Protein AF-A0AAU7AB63-F1 (afdb_monomer)

Nearest PDB structures (foldseek):
  6y2r-assembly1_B  TM=4.388E-01  e=4.874E-03  Escherichia coli K-12
  3i16-assembly1_A  TM=3.640E-01  e=1.723E-01  Clostridium novyi NT
  3j9e-assembly1_D  TM=4.413E-01  e=4.509E-01  Bluetongue virus 1
  5wi2-assembly2_B  TM=3.458E-01  e=3.596E-01  Homo sapiens
  3rd6-assembly2_B-2  TM=3.794E-01  e=6.333E-01  Mesorhizobium loti

Secondary structure (DSSP, 8-state):
------PBP-SS-----GGG--EEEEPTTS-EEEESSSSBEEEEETTTTEEE-----PPPSS-EEHHHHHHHHHHHHHHHH-GGGS-EEEEEESS-SS-GGGHHHHHHHTT--EEEEEEEETTEEEEEEESSTT-S--EEEEEETTT--EEEEEEGGGHHHHHHHHHTT-

pLDDT: mean 80.94, std 14.16, range [30.23, 94.25]

Mean predicted aligned error: 7.7 Å

Solvent-accessible surface area (backbone atoms only — not comparable to full-atom values): 9294 Å² total; per-residue (Å²): 134,86,82,75,76,80,48,56,55,47,96,60,81,72,79,70,64,54,92,47,33,42,27,21,28,40,23,73,68,45,42,41,37,37,21,55,53,100,47,44,52,41,32,37,36,50,63,75,46,39,78,46,32,75,67,73,88,82,72,45,83,53,75,38,52,41,70,52,16,24,49,29,48,52,32,49,51,39,37,52,76,39,69,89,70,45,53,71,44,73,51,78,34,87,50,49,79,63,58,76,91,47,49,65,59,53,28,44,76,66,28,21,66,34,66,49,76,48,84,82,46,100,55,36,48,32,41,38,30,15,36,35,88,69,33,75,57,48,43,36,39,39,37,32,74,87,71,40,31,25,36,39,38,30,48,49,50,47,44,62,59,51,53,51,56,57,58,77,59,113

Radius of gyration: 16.77 Å; Cα contacts (8 Å, |Δi|>4): 345; chains: 1; bounding box: 44×45×45 Å

Foldseek 3Di:
DDDQQWADFDPDPPLDDLQLWFKWADFQLGFIWTDSDPHFIWTQDQLVLDIDGDIDRTDHLDIDGRPLSSQLSVLSVCCNVDVVPQDKDKDKDQADLDDPVCVQVLLVSRSQNDWDWDDPDPQKIKIWTHSHPSGPWTWIWIAGNPRNMIMIIGGSSCVVSVVVSSVVSD

Sequence (170 aa):
MEVKPQFASIKNCIKPPSNKISSAGFRLNGPLVFYQNTNELIQFDLDNNTFRCDTFDEIPRRLFKTHDAIKMYDAALQIAENSSLSPLITRSFSKALLPAKKIPKTCQSLGLTTVFEIESDPDIIVFGCQVKETSRSAIMWKYHQRKSDAEIAYLSLYQPLVDAALEDSF

Structure (mmCIF, N/CA/C/O backbone):
data_AF-A0AAU7AB63-F1
#
_entry.id   AF-A0AAU7AB63-F1
#
loop_
_atom_site.group_PDB
_atom_site.id
_atom_site.type_symbol
_atom_site.label_atom_id
_atom_site.label_alt_id
_atom_site.label_comp_id
_atom_site.label_asym_id
_atom_site.label_entity_id
_atom_site.label_seq_id
_atom_site.pdbx_PDB_ins_code
_atom_site.Cartn_x
_atom_site.Cartn_y
_atom_site.Cartn_z
_atom_site.occupancy
_atom_site.B_iso_or_equiv
_atom_site.auth_seq_id
_atom_site.auth_comp_id
_atom_site.auth_asym_id
_atom_site.auth_atom_id
_atom_site.pdbx_PDB_model_num
ATOM 1 N N . MET A 1 1 ? -11.798 -29.727 14.176 1.00 32.47 1 MET A N 1
ATOM 2 C CA . MET A 1 1 ? -12.704 -28.567 14.056 1.00 32.47 1 MET A CA 1
ATOM 3 C C . MET A 1 1 ? -11.869 -27.327 14.303 1.00 32.47 1 MET A C 1
ATOM 5 O O . MET A 1 1 ? -11.475 -27.105 15.439 1.00 32.47 1 MET A O 1
ATOM 9 N N . GLU A 1 2 ? -11.511 -26.588 13.254 1.00 30.23 2 GLU A N 1
ATOM 10 C CA . GLU A 1 2 ? -10.900 -25.264 13.416 1.00 30.23 2 GLU A CA 1
ATOM 11 C C . GLU A 1 2 ? -11.999 -24.274 13.801 1.00 30.23 2 GLU A C 1
ATOM 13 O O . GLU A 1 2 ? -12.974 -24.090 13.070 1.00 30.23 2 GLU A O 1
ATOM 18 N N . VAL A 1 3 ? -11.868 -23.679 14.984 1.00 34.16 3 VAL A N 1
ATOM 19 C CA . VAL A 1 3 ? -12.751 -22.607 15.439 1.00 34.16 3 VAL A CA 1
ATOM 20 C C . VAL A 1 3 ? -12.344 -21.353 14.674 1.00 34.16 3 VAL A C 1
ATOM 22 O O . VAL A 1 3 ? -11.322 -20.741 14.980 1.00 34.16 3 VAL A O 1
ATOM 25 N N . LYS A 1 4 ? -13.120 -20.986 13.649 1.00 37.09 4 LYS A N 1
ATOM 26 C CA . LYS A 1 4 ? -12.968 -19.684 12.997 1.00 37.09 4 LYS A CA 1
ATOM 27 C C . LYS A 1 4 ? -13.232 -18.584 14.037 1.00 37.09 4 LYS A C 1
ATOM 29 O O . LYS A 1 4 ? -14.274 -18.638 14.695 1.00 37.09 4 LYS A O 1
ATOM 34 N N . PRO A 1 5 ? -12.333 -17.603 14.211 1.00 40.44 5 PRO A N 1
ATOM 35 C CA . PRO A 1 5 ? -12.582 -16.491 15.117 1.00 40.44 5 PRO A CA 1
ATOM 36 C C . PRO A 1 5 ? -13.805 -15.695 14.638 1.00 40.44 5 PRO A C 1
ATOM 38 O O . PRO A 1 5 ? -13.825 -15.182 13.523 1.00 40.44 5 PRO A O 1
ATOM 41 N N . GLN A 1 6 ? -14.838 -15.612 15.479 1.00 42.88 6 GLN A N 1
ATOM 42 C CA . GLN A 1 6 ? -15.978 -14.721 15.264 1.00 42.88 6 GLN A CA 1
ATOM 43 C C . GLN A 1 6 ? -15.591 -13.311 15.718 1.00 42.88 6 GLN A C 1
ATOM 45 O O . GLN A 1 6 ? -15.454 -13.047 16.913 1.00 42.88 6 GLN A O 1
ATOM 50 N N . PHE A 1 7 ? -15.408 -12.407 14.759 1.00 49.47 7 PHE A N 1
ATOM 51 C CA . PHE A 1 7 ? -15.155 -10.992 15.025 1.00 49.47 7 PHE A CA 1
ATOM 52 C C . PHE A 1 7 ? -16.485 -10.266 15.258 1.00 49.47 7 PHE A C 1
ATOM 54 O O . PHE A 1 7 ? -17.413 -10.402 14.460 1.00 49.47 7 PHE A O 1
ATOM 61 N N . ALA A 1 8 ? -16.592 -9.494 16.339 1.00 45.38 8 ALA A N 1
ATOM 62 C CA . ALA A 1 8 ? -17.779 -8.683 16.599 1.00 45.38 8 ALA A CA 1
ATOM 63 C C . ALA A 1 8 ? -17.734 -7.405 15.743 1.00 45.38 8 ALA A C 1
ATOM 65 O O . ALA A 1 8 ? -16.725 -6.701 15.726 1.00 45.38 8 ALA A O 1
ATOM 66 N N . SER A 1 9 ? -18.825 -7.088 15.036 1.00 48.16 9 SER A N 1
ATOM 67 C CA . SER A 1 9 ? -18.961 -5.798 14.344 1.00 48.16 9 SER A CA 1
ATOM 68 C C . SER A 1 9 ? -19.120 -4.671 15.366 1.00 48.16 9 SER A C 1
ATOM 70 O O . SER A 1 9 ? -19.922 -4.764 16.302 1.00 48.16 9 SER A O 1
ATOM 72 N N . ILE A 1 10 ? -18.364 -3.588 15.180 1.00 53.09 10 ILE A N 1
ATOM 73 C CA . ILE A 1 10 ? -18.515 -2.367 15.970 1.00 53.09 10 ILE A CA 1
ATOM 74 C C . ILE A 1 10 ? -19.743 -1.621 15.424 1.00 53.09 10 ILE A C 1
ATOM 76 O O . ILE A 1 10 ? -19.707 -1.092 14.316 1.00 53.09 10 ILE A O 1
ATOM 80 N N . LYS A 1 11 ? -20.838 -1.577 16.202 1.00 46.12 11 LYS A N 1
ATOM 81 C CA . LYS A 1 11 ? -22.146 -0.999 15.803 1.00 46.12 11 LYS A CA 1
ATOM 82 C C . LYS A 1 11 ? -22.098 0.466 15.342 1.00 46.12 11 LYS A C 1
ATOM 84 O O . LYS A 1 11 ? -23.023 0.908 14.676 1.00 46.12 11 LYS A O 1
ATOM 89 N N . ASN A 1 12 ? -21.037 1.193 15.682 1.00 53.97 12 ASN A N 1
ATOM 90 C CA . ASN A 1 12 ? -20.693 2.510 15.160 1.00 53.97 12 ASN A CA 1
ATOM 91 C C . ASN A 1 12 ? -19.196 2.468 14.847 1.00 53.97 12 ASN A C 1
ATOM 93 O O . ASN A 1 12 ? -18.439 2.093 15.738 1.00 53.97 12 ASN A O 1
ATOM 97 N N . CYS A 1 13 ? -18.747 2.855 13.648 1.00 63.25 13 CYS A N 1
ATOM 98 C CA . CYS A 1 13 ? -17.316 2.973 13.330 1.00 63.25 13 CYS A CA 1
ATOM 99 C C . CYS A 1 13 ? -16.647 4.117 14.106 1.00 63.25 13 CYS A C 1
ATOM 101 O O . CYS A 1 13 ? -16.176 5.099 13.533 1.00 63.25 13 CYS A O 1
ATOM 103 N N . ILE A 1 14 ? -16.617 4.012 15.431 1.00 71.69 14 ILE A N 1
ATOM 104 C CA . ILE A 1 14 ? -15.837 4.889 16.281 1.00 71.69 14 ILE A CA 1
ATOM 105 C C . ILE A 1 14 ? -14.386 4.527 15.998 1.00 71.69 14 ILE A C 1
ATOM 107 O O . ILE A 1 14 ? -13.900 3.483 16.429 1.00 71.69 14 ILE A O 1
ATOM 111 N N . LYS A 1 15 ? -13.727 5.385 15.216 1.00 80.75 15 LYS A N 1
ATOM 112 C CA . LYS A 1 15 ? -12.287 5.344 14.981 1.00 80.75 15 LYS A CA 1
ATOM 113 C C . LYS A 1 15 ? -11.597 5.380 16.352 1.00 80.75 15 LYS A C 1
ATOM 115 O O . LYS A 1 15 ? -11.703 6.399 17.039 1.00 80.75 15 LYS A O 1
ATOM 120 N N . PRO A 1 16 ? -10.942 4.300 16.804 1.00 83.12 16 PRO A N 1
ATOM 121 C CA . PRO A 1 16 ? -10.213 4.325 18.052 1.00 83.12 16 PRO A CA 1
ATOM 122 C C . PRO A 1 16 ? -9.037 5.294 17.957 1.00 83.12 16 PRO A C 1
ATOM 124 O O . PRO A 1 16 ? -8.545 5.570 16.856 1.00 83.12 16 PRO A O 1
ATOM 127 N N . PRO A 1 17 ? -8.522 5.742 19.109 1.00 86.62 17 PRO A N 1
ATOM 128 C CA . PRO A 1 17 ? -7.200 6.337 19.176 1.00 86.62 17 PRO A CA 1
ATOM 129 C C . PRO A 1 17 ? -6.152 5.379 18.599 1.00 86.62 17 PRO A C 1
ATOM 131 O O . PRO A 1 17 ? -6.185 4.178 18.875 1.00 86.62 17 PRO A O 1
ATOM 134 N N . SER A 1 18 ? -5.190 5.899 17.840 1.00 88.06 18 SER A N 1
ATOM 135 C CA . SER A 1 18 ? -4.201 5.081 17.128 1.00 88.06 18 SER A CA 1
ATOM 136 C C . SER A 1 18 ? -3.378 4.190 18.051 1.00 88.06 18 SER A C 1
ATOM 138 O O . SER A 1 18 ? -3.098 3.048 17.710 1.00 88.06 18 SER A O 1
ATOM 140 N N . ASN A 1 19 ? -3.084 4.645 19.273 1.00 87.06 19 ASN A N 1
ATOM 141 C CA . ASN A 1 19 ? -2.373 3.855 20.285 1.00 87.06 19 ASN A CA 1
ATOM 142 C C . ASN A 1 19 ? -3.137 2.608 20.777 1.00 87.06 19 ASN A C 1
ATOM 144 O O . ASN A 1 19 ? -2.581 1.822 21.543 1.00 87.06 19 ASN A O 1
ATOM 148 N N . LYS A 1 20 ? -4.398 2.426 20.372 1.00 88.50 20 LYS A N 1
ATOM 149 C CA . LYS A 1 20 ? -5.166 1.201 20.603 1.00 88.50 20 LYS A CA 1
ATOM 150 C C . LYS A 1 20 ? -4.992 0.176 19.490 1.00 88.50 20 LYS A C 1
ATOM 152 O O . LYS A 1 20 ? -5.424 -0.950 19.678 1.00 88.50 20 LYS A O 1
ATOM 157 N N . ILE A 1 21 ? -4.368 0.517 18.362 1.00 90.69 21 ILE A N 1
ATOM 158 C CA . ILE A 1 21 ? -4.129 -0.430 17.272 1.00 90.69 21 ILE A CA 1
ATOM 159 C C . ILE A 1 21 ? -2.955 -1.352 17.620 1.00 90.69 21 ILE A C 1
ATOM 161 O O . ILE A 1 21 ? -1.820 -0.924 17.817 1.00 90.69 21 ILE A O 1
ATOM 165 N N . SER A 1 22 ? -3.246 -2.648 17.671 1.00 90.81 22 SER A N 1
ATOM 166 C CA . SER A 1 22 ? -2.301 -3.724 17.975 1.00 90.81 22 SER A CA 1
ATOM 167 C C . SER A 1 22 ? -1.648 -4.313 16.724 1.00 90.81 22 SER A C 1
ATOM 169 O O . SER A 1 22 ? -0.467 -4.669 16.746 1.00 90.81 22 SER A O 1
ATOM 171 N N . SER A 1 23 ? -2.406 -4.431 15.630 1.00 91.50 23 SER A N 1
ATOM 172 C CA . SER A 1 23 ? -1.914 -4.965 14.362 1.00 91.50 23 SER A CA 1
ATOM 173 C C . SER A 1 23 ? -2.709 -4.459 13.161 1.00 91.50 23 SER A C 1
ATOM 175 O O . SER A 1 23 ? -3.841 -3.992 13.303 1.00 91.50 23 SER A O 1
ATOM 177 N N . ALA A 1 24 ? -2.095 -4.533 11.983 1.00 92.12 24 ALA A N 1
ATOM 178 C CA . ALA A 1 24 ? -2.694 -4.146 10.715 1.00 92.12 24 ALA A CA 1
ATOM 179 C C . ALA A 1 24 ? -2.200 -5.042 9.577 1.00 92.12 24 ALA A C 1
ATOM 181 O O . ALA A 1 24 ? -1.119 -5.624 9.661 1.00 92.12 24 ALA A O 1
ATOM 182 N N . GLY A 1 25 ? -2.960 -5.142 8.493 1.00 90.31 25 GLY A N 1
ATOM 183 C CA . GLY A 1 25 ? -2.512 -5.882 7.317 1.00 90.31 25 GLY A CA 1
ATOM 184 C C . GLY A 1 25 ? -3.474 -5.796 6.144 1.00 90.31 25 GLY A C 1
ATOM 185 O O . GLY A 1 25 ? -4.654 -5.494 6.309 1.00 90.31 25 GLY A O 1
ATOM 186 N N . PHE A 1 26 ? -2.969 -6.084 4.949 1.00 87.12 26 PHE A N 1
ATOM 187 C CA . PHE A 1 26 ? -3.790 -6.132 3.743 1.00 87.12 26 PHE A CA 1
ATOM 188 C C . PHE A 1 26 ? -4.367 -7.524 3.551 1.00 87.12 26 PHE A C 1
ATOM 190 O O . PHE A 1 26 ? -3.659 -8.537 3.622 1.00 87.12 26 PHE A O 1
ATOM 197 N N . ARG A 1 27 ? -5.669 -7.566 3.284 1.00 82.31 27 ARG A N 1
ATOM 198 C CA . ARG A 1 27 ? -6.322 -8.773 2.794 1.00 82.31 27 ARG A CA 1
ATOM 199 C C . ARG A 1 27 ? -6.046 -8.968 1.316 1.00 82.31 27 ARG A C 1
ATOM 201 O O . ARG A 1 27 ? -5.820 -8.011 0.577 1.00 82.31 27 ARG A O 1
ATOM 208 N N . LEU A 1 28 ? -6.109 -10.223 0.891 1.00 77.50 28 LEU A N 1
ATOM 209 C CA . LEU A 1 28 ? -6.017 -10.560 -0.519 1.00 77.50 28 LEU A CA 1
ATOM 210 C C . LEU A 1 28 ? -7.197 -9.923 -1.261 1.00 77.50 28 LEU A C 1
ATOM 212 O O . LEU A 1 28 ? -8.338 -10.178 -0.897 1.00 77.50 28 LEU A O 1
ATOM 216 N N . ASN A 1 29 ? -6.934 -9.085 -2.269 1.00 73.69 29 ASN A N 1
ATOM 217 C CA . ASN A 1 29 ? -7.978 -8.369 -3.021 1.00 73.69 29 ASN A CA 1
ATOM 218 C C . ASN A 1 29 ? -8.943 -7.538 -2.146 1.00 73.69 29 ASN A C 1
ATOM 220 O O . ASN A 1 29 ? -10.051 -7.216 -2.575 1.00 73.69 29 ASN A O 1
ATOM 224 N N . GLY A 1 30 ? -8.560 -7.220 -0.907 1.00 78.12 30 GLY A N 1
ATOM 225 C CA . GLY A 1 30 ? -9.479 -6.750 0.125 1.00 78.12 30 GLY A CA 1
ATOM 226 C C . GLY A 1 30 ? -9.059 -5.435 0.781 1.00 78.12 30 GLY A C 1
ATOM 227 O O . GLY A 1 30 ? -8.105 -4.788 0.362 1.00 78.12 30 GLY A O 1
ATOM 228 N N . PRO A 1 31 ? -9.783 -4.992 1.815 1.00 85.19 31 PRO A N 1
ATOM 229 C CA . PRO A 1 31 ? -9.433 -3.776 2.536 1.00 85.19 31 PRO A CA 1
ATOM 230 C C . PRO A 1 31 ? -8.160 -3.954 3.373 1.00 85.19 31 PRO A C 1
ATOM 232 O O . PRO A 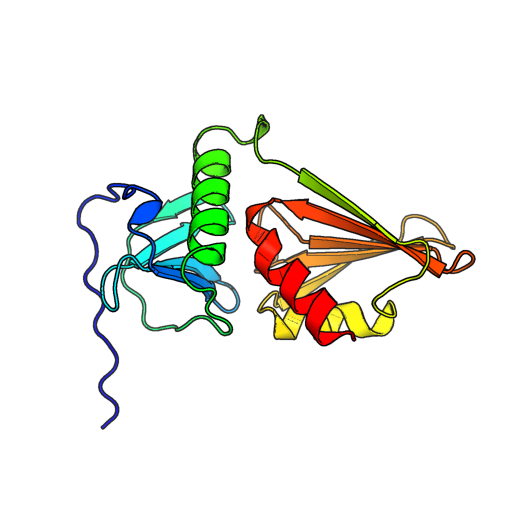1 31 ? -7.750 -5.070 3.717 1.00 85.19 31 PRO A O 1
ATOM 235 N N . LEU A 1 32 ? -7.578 -2.821 3.760 1.00 89.69 32 LEU A N 1
ATOM 236 C CA . LEU A 1 32 ? -6.629 -2.760 4.865 1.00 89.69 32 LEU A CA 1
ATOM 237 C C . LEU A 1 32 ? -7.412 -2.936 6.170 1.00 89.69 32 LEU A C 1
ATOM 239 O O . LEU A 1 32 ? -8.394 -2.232 6.400 1.00 89.69 32 LEU A O 1
ATOM 243 N N . VAL A 1 33 ? -7.007 -3.883 7.011 1.00 90.12 33 VAL A N 1
ATOM 244 C CA . VAL A 1 3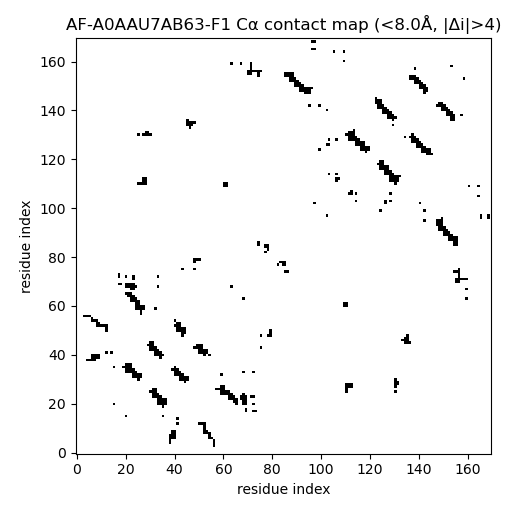3 ? -7.651 -4.144 8.305 1.00 90.12 33 VAL A CA 1
ATOM 245 C C . VAL A 1 33 ? -6.765 -3.703 9.458 1.00 90.12 33 VAL A C 1
ATOM 247 O O . VAL A 1 33 ? -5.541 -3.807 9.385 1.00 90.12 33 VAL A O 1
ATOM 250 N N . PHE A 1 34 ? -7.408 -3.260 10.533 1.00 90.38 34 PHE A N 1
ATOM 251 C CA . PHE A 1 34 ? -6.798 -2.837 11.785 1.00 90.38 34 PHE A CA 1
ATOM 252 C C . PHE A 1 34 ? -7.453 -3.556 12.954 1.00 90.38 34 PHE A C 1
ATOM 254 O O . PHE A 1 34 ? -8.677 -3.687 13.006 1.00 90.38 34 PHE A O 1
ATOM 261 N N . TYR A 1 35 ? -6.629 -3.972 13.9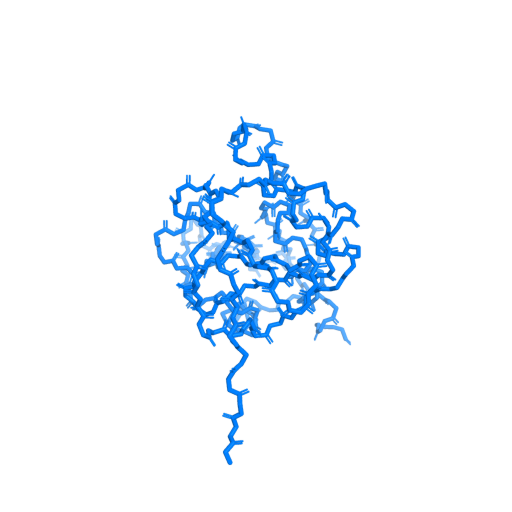07 1.00 87.12 35 TYR A N 1
ATOM 262 C CA . TYR A 1 35 ? -7.039 -4.744 15.069 1.00 87.12 35 TYR A CA 1
ATOM 263 C C . TYR A 1 35 ? -6.717 -3.975 16.343 1.00 87.12 35 TYR A C 1
ATOM 265 O O . TYR A 1 35 ? -5.545 -3.696 16.599 1.00 87.12 35 TYR A O 1
ATOM 273 N N . GLN A 1 36 ? -7.713 -3.675 17.178 1.00 80.62 36 GLN A N 1
ATOM 274 C CA . GLN A 1 36 ? -7.453 -3.097 18.506 1.00 80.62 36 GLN A CA 1
ATOM 275 C C . GLN A 1 36 ? -6.982 -4.154 19.521 1.00 80.62 36 GLN A C 1
ATOM 277 O O . GLN A 1 36 ? -6.178 -3.863 20.396 1.00 80.62 36 GLN A O 1
ATOM 282 N N . ASN A 1 37 ? -7.445 -5.397 19.343 1.00 70.62 37 ASN A N 1
ATOM 283 C CA . ASN A 1 37 ? -7.098 -6.634 20.059 1.00 70.62 37 ASN A CA 1
ATOM 284 C C . ASN A 1 37 ? -7.378 -7.827 19.109 1.00 70.62 37 ASN A C 1
ATOM 286 O O . ASN A 1 37 ? -7.580 -7.614 17.917 1.00 70.62 37 ASN A O 1
ATOM 290 N N . THR A 1 38 ? -7.479 -9.076 19.587 1.00 60.19 38 THR A N 1
ATOM 291 C CA . THR A 1 38 ? -7.773 -10.235 18.708 1.00 60.19 38 THR A CA 1
ATOM 292 C C . THR A 1 38 ? -9.162 -10.220 18.055 1.00 60.19 38 THR A C 1
ATOM 294 O O . THR A 1 38 ? -9.361 -10.974 17.111 1.00 60.19 38 THR A O 1
ATOM 297 N N . ASN A 1 39 ? -10.118 -9.403 18.527 1.00 59.09 39 ASN A N 1
ATOM 298 C CA . ASN A 1 39 ? -11.544 -9.578 18.192 1.00 59.09 39 ASN A CA 1
ATOM 299 C C . ASN A 1 39 ? -12.256 -8.334 17.622 1.00 59.09 39 ASN A C 1
ATOM 301 O O . ASN A 1 39 ? -13.404 -8.450 17.197 1.00 59.09 39 ASN A O 1
ATOM 305 N N . GLU A 1 40 ? -11.609 -7.165 17.603 1.00 63.50 40 GLU A N 1
ATOM 306 C CA . GLU A 1 40 ? -12.215 -5.909 17.137 1.00 63.50 40 GLU A CA 1
ATOM 307 C C . GLU A 1 40 ? -11.510 -5.422 15.880 1.00 63.50 40 GLU A C 1
ATOM 309 O O . GLU A 1 40 ? -10.313 -5.121 15.912 1.00 63.50 40 GLU A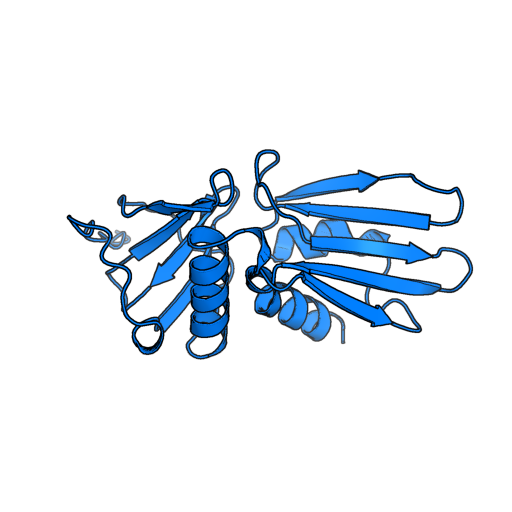 O 1
ATOM 314 N N . LEU A 1 41 ? -12.267 -5.369 14.783 1.00 73.56 41 LEU A N 1
ATOM 315 C CA . LEU A 1 41 ? -11.746 -5.155 13.443 1.00 73.56 41 LEU A CA 1
ATOM 316 C C . LEU A 1 41 ? -12.348 -3.898 12.821 1.00 73.56 41 LEU A C 1
ATOM 318 O O . LEU A 1 41 ? -13.564 -3.732 12.747 1.00 73.56 41 LEU A O 1
ATOM 322 N N . ILE A 1 42 ? -11.465 -3.038 12.330 1.00 86.56 42 ILE A N 1
ATOM 323 C CA . ILE A 1 42 ? -11.804 -1.846 11.560 1.00 86.56 42 ILE A CA 1
ATOM 324 C C . ILE A 1 42 ? -11.178 -1.994 10.186 1.00 86.56 42 ILE A C 1
ATOM 326 O O . ILE A 1 42 ? -10.047 -2.457 10.059 1.00 86.56 42 ILE A O 1
ATOM 330 N N . GLN A 1 43 ? -11.911 -1.611 9.151 1.00 88.50 43 GLN A N 1
ATOM 331 C CA . GLN A 1 43 ? -11.443 -1.668 7.776 1.00 88.50 43 GLN A CA 1
ATOM 332 C C . GLN A 1 43 ? -11.268 -0.290 7.204 1.00 88.50 43 GLN A C 1
ATOM 334 O O . GLN A 1 43 ? -12.062 0.606 7.471 1.00 88.50 43 GLN A O 1
ATOM 339 N N . PHE A 1 44 ? -10.278 -0.174 6.339 1.00 89.62 44 PHE A N 1
ATOM 340 C CA . PHE A 1 44 ? -10.110 0.945 5.447 1.00 89.62 44 PHE A CA 1
ATOM 341 C C . PHE A 1 44 ? -10.264 0.456 4.009 1.00 89.62 44 PHE A C 1
ATOM 343 O O . PHE A 1 44 ? -9.469 -0.344 3.505 1.00 89.62 44 PHE A O 1
ATOM 350 N N . ASP A 1 45 ? -11.346 0.901 3.375 1.00 88.81 45 ASP A N 1
ATOM 351 C CA . ASP A 1 45 ? -11.642 0.605 1.982 1.00 88.81 45 ASP A CA 1
ATOM 352 C C . ASP A 1 45 ? -10.819 1.513 1.071 1.00 88.81 45 ASP A C 1
ATOM 354 O O . ASP A 1 45 ? -11.052 2.719 1.002 1.00 88.81 45 ASP A O 1
ATOM 358 N N . LEU A 1 46 ? -9.887 0.906 0.343 1.00 88.56 46 LEU A N 1
ATOM 359 C CA . LEU A 1 46 ? -8.967 1.583 -0.570 1.00 88.56 46 LEU A CA 1
ATOM 360 C C . LEU A 1 46 ? -9.637 2.072 -1.867 1.00 88.56 46 LEU A C 1
ATOM 362 O O . LEU A 1 46 ? -9.041 2.876 -2.582 1.00 88.56 46 LEU A O 1
ATOM 366 N N . ASP A 1 47 ? -10.855 1.617 -2.185 1.00 88.94 47 ASP A N 1
ATOM 367 C CA . ASP A 1 47 ? -11.600 2.117 -3.355 1.00 88.94 47 ASP A CA 1
ATOM 368 C C . ASP A 1 47 ? -12.254 3.461 -3.085 1.00 88.94 47 ASP A C 1
ATOM 370 O O . ASP A 1 47 ? -12.449 4.257 -3.998 1.00 88.94 47 ASP A O 1
ATOM 374 N N . ASN A 1 48 ? -12.658 3.693 -1.838 1.00 87.75 48 ASN A N 1
ATOM 375 C CA . ASN A 1 48 ? -13.422 4.873 -1.453 1.00 87.75 48 ASN A CA 1
ATOM 376 C C . ASN A 1 48 ? -12.672 5.755 -0.457 1.00 87.75 48 ASN A C 1
ATOM 378 O O . ASN A 1 48 ? -13.108 6.875 -0.211 1.00 87.75 48 ASN A O 1
ATOM 382 N N . ASN A 1 49 ? -11.539 5.283 0.071 1.00 88.19 49 ASN A N 1
ATOM 383 C CA . ASN A 1 49 ? -10.777 5.921 1.138 1.00 88.19 49 ASN A CA 1
ATOM 384 C C . ASN A 1 49 ? -11.623 6.167 2.399 1.00 88.19 49 ASN A C 1
ATOM 386 O O . ASN A 1 49 ? -11.537 7.211 3.040 1.00 88.19 49 ASN A O 1
ATOM 390 N N . THR A 1 50 ? -12.463 5.194 2.754 1.00 87.56 50 THR A N 1
ATOM 391 C CA . THR A 1 50 ? -13.409 5.293 3.876 1.00 87.56 50 THR A CA 1
ATOM 392 C C . THR A 1 50 ? -13.232 4.156 4.865 1.00 87.56 50 THR A C 1
ATOM 394 O O . THR A 1 50 ? -12.933 3.028 4.470 1.00 87.56 50 THR A O 1
ATOM 397 N N . PHE A 1 51 ? -13.516 4.423 6.138 1.00 88.44 51 PHE A N 1
ATOM 398 C CA . PHE A 1 51 ? -13.571 3.381 7.157 1.00 88.44 51 PHE A CA 1
ATOM 399 C C . PHE A 1 51 ? -14.901 2.612 7.134 1.00 88.44 51 PHE A C 1
ATOM 401 O O . PHE A 1 51 ? -15.957 3.207 6.919 1.00 88.44 51 PHE A O 1
ATOM 408 N N . ARG A 1 52 ? -14.844 1.296 7.371 1.00 85.62 52 ARG A N 1
ATOM 409 C CA . ARG A 1 52 ? -15.996 0.377 7.474 1.00 85.62 52 ARG A CA 1
ATOM 410 C C . ARG A 1 52 ? -15.796 -0.611 8.629 1.00 85.62 52 ARG A C 1
ATOM 412 O O . ARG A 1 52 ? -14.658 -0.860 9.029 1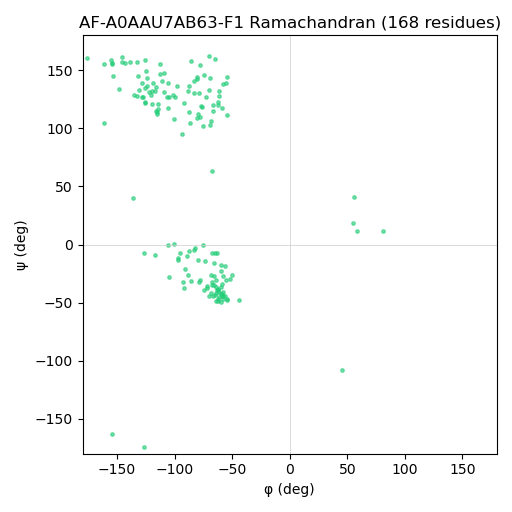.00 85.62 52 ARG A O 1
ATOM 419 N N . CYS A 1 53 ? -16.881 -1.173 9.166 1.00 76.19 53 CYS A N 1
ATOM 420 C CA . CYS A 1 53 ? -16.850 -2.013 10.377 1.00 76.19 53 CYS A CA 1
ATOM 421 C C . CYS A 1 53 ? -17.704 -3.282 10.249 1.00 76.19 53 CYS A C 1
ATOM 423 O O . CYS A 1 53 ? -18.389 -3.683 11.195 1.00 76.19 53 CYS A O 1
ATOM 425 N N . ASP A 1 54 ? -17.666 -3.920 9.080 1.00 70.88 54 ASP A N 1
ATOM 426 C CA . ASP A 1 54 ? -18.401 -5.164 8.847 1.00 70.88 54 ASP A CA 1
ATOM 427 C C . ASP A 1 54 ? -17.578 -6.386 9.307 1.00 70.88 54 ASP A C 1
ATOM 429 O O . ASP A 1 54 ? -16.351 -6.318 9.439 1.00 70.88 54 ASP A O 1
ATOM 433 N N . THR A 1 55 ? -18.245 -7.509 9.589 1.00 64.56 55 THR A N 1
ATOM 434 C CA . THR A 1 55 ? -17.600 -8.771 10.001 1.00 64.56 55 THR A CA 1
ATOM 435 C C . THR A 1 55 ? -17.060 -9.545 8.806 1.00 64.56 55 THR A C 1
ATOM 437 O O . THR A 1 55 ? -17.719 -9.595 7.770 1.00 64.56 55 THR A O 1
ATOM 440 N N . PHE A 1 56 ? -15.916 -10.218 8.958 1.00 65.12 56 PHE A N 1
ATOM 441 C CA . PHE A 1 56 ? -15.303 -10.994 7.876 1.00 65.12 56 PHE A CA 1
ATOM 442 C C . PHE A 1 56 ? -14.411 -12.127 8.386 1.00 65.12 56 PHE A C 1
ATOM 444 O O . PHE A 1 56 ? -13.801 -12.005 9.446 1.00 65.12 56 PHE A O 1
ATOM 451 N N . ASP A 1 57 ? -14.245 -13.147 7.542 1.00 64.94 57 ASP A N 1
ATOM 452 C CA . ASP A 1 57 ? -13.543 -14.397 7.857 1.00 64.94 57 ASP A CA 1
ATOM 453 C C . ASP A 1 57 ? -12.071 -14.448 7.402 1.00 64.94 57 ASP A C 1
ATOM 455 O O . ASP A 1 57 ? -11.336 -15.346 7.809 1.00 64.94 57 ASP A O 1
ATOM 459 N N . GLU A 1 58 ? -11.618 -13.528 6.543 1.00 72.19 58 GLU A N 1
ATOM 460 C CA . GLU A 1 58 ? -10.271 -13.610 5.959 1.00 72.19 58 GLU A CA 1
ATOM 461 C C . GLU A 1 58 ? -9.193 -12.937 6.819 1.00 72.19 58 GLU A C 1
ATOM 463 O O . GLU A 1 58 ? -9.357 -11.814 7.313 1.00 72.19 58 GLU A O 1
ATOM 468 N N . ILE A 1 59 ? -8.048 -13.607 6.951 1.00 73.94 59 ILE A N 1
ATOM 469 C CA . ILE A 1 59 ? -6.881 -13.120 7.693 1.00 73.94 59 ILE A CA 1
ATOM 470 C C . ILE A 1 59 ? -5.879 -12.501 6.700 1.00 73.94 59 ILE A C 1
ATOM 472 O O . ILE A 1 59 ? -5.635 -13.086 5.642 1.00 73.94 59 ILE A O 1
ATOM 476 N N . PRO A 1 60 ? -5.281 -11.333 7.004 1.00 79.94 60 PRO A N 1
ATOM 477 C CA . PRO A 1 60 ? -4.211 -10.755 6.191 1.00 79.94 60 PRO A CA 1
ATOM 478 C C . PRO A 1 60 ? -3.039 -11.713 5.978 1.00 79.94 60 PRO A C 1
ATOM 480 O O . PRO A 1 60 ? -2.641 -12.428 6.896 1.00 79.94 60 PRO A O 1
ATOM 483 N N . ARG A 1 61 ? -2.423 -11.668 4.789 1.00 76.06 61 ARG A N 1
ATOM 484 C CA . ARG A 1 61 ? -1.230 -12.486 4.484 1.00 76.06 61 ARG A CA 1
ATOM 485 C C . ARG A 1 61 ? -0.030 -12.128 5.355 1.00 76.06 61 ARG A C 1
ATOM 487 O O . ARG A 1 61 ? 0.754 -12.999 5.718 1.00 76.06 61 ARG A O 1
ATOM 494 N N . ARG A 1 62 ? 0.118 -10.840 5.659 1.00 85.00 62 ARG A N 1
ATOM 495 C CA . ARG A 1 62 ? 1.171 -10.295 6.514 1.00 85.00 62 ARG A CA 1
ATOM 496 C C . ARG A 1 62 ? 0.518 -9.352 7.518 1.00 85.00 62 ARG A C 1
ATOM 498 O O . ARG A 1 62 ? -0.250 -8.472 7.130 1.00 85.00 62 ARG A O 1
ATOM 505 N N . LEU A 1 63 ? 0.812 -9.575 8.796 1.00 88.75 63 LEU A N 1
ATOM 506 C CA . LEU A 1 63 ? 0.367 -8.730 9.899 1.00 88.75 63 LEU A CA 1
ATOM 507 C C . LEU A 1 63 ? 1.547 -7.907 10.407 1.00 88.75 63 LEU A C 1
ATOM 509 O O . LEU A 1 63 ? 2.524 -8.453 10.916 1.00 88.75 63 LEU A O 1
ATOM 513 N N . PHE A 1 64 ? 1.418 -6.594 10.295 1.00 91.44 64 PHE A N 1
ATOM 514 C CA . PHE A 1 64 ? 2.283 -5.617 10.938 1.00 91.44 64 PHE A CA 1
ATOM 515 C C . PHE A 1 64 ? 1.798 -5.408 12.365 1.00 91.44 64 PHE A C 1
ATOM 517 O O . PHE A 1 64 ? 0.592 -5.408 12.617 1.00 91.44 64 PHE A O 1
ATOM 524 N N . LYS A 1 65 ? 2.722 -5.266 13.314 1.00 92.00 65 LYS A N 1
ATOM 525 C CA . LYS A 1 65 ? 2.399 -5.139 14.739 1.00 92.00 65 LYS A CA 1
ATOM 526 C C . LYS A 1 65 ? 2.751 -3.753 15.255 1.00 92.00 65 LYS A C 1
ATOM 528 O O . LYS A 1 65 ? 3.622 -3.085 14.702 1.00 92.00 65 LYS A O 1
ATOM 533 N N . THR A 1 66 ? 2.066 -3.369 16.331 1.00 87.06 66 THR A N 1
ATOM 534 C CA . THR A 1 66 ? 2.384 -2.218 17.182 1.00 87.06 66 THR A CA 1
ATOM 535 C C . THR A 1 66 ? 2.711 -0.967 16.366 1.00 87.06 66 THR A C 1
ATOM 537 O O . THR A 1 66 ? 1.824 -0.388 15.753 1.00 87.06 66 THR A O 1
ATOM 540 N N . HIS A 1 67 ? 3.975 -0.561 16.323 1.00 92.69 67 HIS A N 1
ATOM 541 C CA . HIS A 1 67 ? 4.420 0.683 15.712 1.00 92.69 67 HIS A CA 1
ATOM 542 C C . HIS A 1 67 ? 4.058 0.800 14.225 1.00 92.69 67 HIS A C 1
ATOM 544 O O . HIS A 1 67 ? 3.547 1.834 13.799 1.00 92.69 67 HIS A O 1
ATOM 550 N N . ASP A 1 68 ? 4.262 -0.258 13.442 1.00 93.69 68 ASP A N 1
ATOM 551 C CA . ASP A 1 68 ? 3.958 -0.221 12.011 1.00 93.69 68 ASP A CA 1
ATOM 552 C C . ASP A 1 68 ? 2.453 -0.223 11.765 1.00 93.69 68 ASP A C 1
ATOM 554 O O . ASP A 1 68 ? 1.960 0.513 10.916 1.00 93.69 68 ASP A O 1
ATOM 558 N N . ALA A 1 69 ? 1.703 -0.974 12.571 1.00 93.50 69 ALA A N 1
ATOM 559 C CA . ALA A 1 69 ? 0.248 -0.964 12.512 1.00 93.50 69 ALA A CA 1
ATOM 560 C C . ALA A 1 69 ? -0.338 0.420 12.833 1.00 93.50 69 ALA A C 1
ATOM 562 O O . ALA A 1 69 ? -1.254 0.875 12.149 1.00 93.50 69 ALA A O 1
ATOM 563 N N . ILE A 1 70 ? 0.226 1.101 13.836 1.00 93.44 70 ILE A N 1
ATOM 564 C CA . ILE A 1 70 ? -0.140 2.470 14.214 1.00 93.44 70 ILE A CA 1
ATOM 565 C C . ILE A 1 70 ? 0.144 3.431 13.057 1.00 93.44 70 ILE A C 1
ATOM 567 O O . ILE A 1 70 ? -0.753 4.167 12.658 1.00 93.44 70 ILE A O 1
ATOM 571 N N . LYS A 1 71 ? 1.336 3.367 12.446 1.00 93.06 71 LYS A N 1
ATOM 572 C CA . LYS A 1 71 ? 1.682 4.193 11.275 1.00 93.06 71 LYS A CA 1
ATOM 573 C C . LYS A 1 71 ? 0.703 4.015 10.118 1.00 93.06 71 LYS A C 1
ATOM 575 O O . LYS A 1 71 ? 0.282 4.994 9.507 1.00 93.06 71 LYS A O 1
ATOM 580 N N . MET A 1 72 ? 0.338 2.770 9.813 1.00 93.50 72 MET A N 1
ATOM 581 C CA . MET A 1 72 ? -0.628 2.472 8.753 1.00 93.50 72 MET A CA 1
ATOM 582 C C . MET A 1 72 ? -2.005 3.054 9.069 1.00 93.50 72 MET A C 1
ATOM 584 O O . MET A 1 72 ? -2.679 3.563 8.174 1.00 93.50 72 MET A O 1
ATOM 588 N N . TYR A 1 73 ? -2.422 2.984 10.334 1.00 93.06 73 TYR A N 1
ATOM 589 C CA . TYR A 1 73 ? -3.709 3.502 10.778 1.00 93.06 73 TYR A CA 1
ATOM 590 C C . TYR A 1 73 ? -3.752 5.030 10.752 1.00 93.06 73 TYR A C 1
ATOM 592 O O . TYR A 1 73 ? -4.696 5.596 10.207 1.00 93.06 73 TYR A O 1
ATOM 600 N N . ASP A 1 74 ? -2.703 5.697 11.236 1.00 91.94 74 ASP A N 1
ATOM 601 C CA . ASP A 1 74 ? -2.567 7.155 11.167 1.00 91.94 74 ASP A CA 1
ATOM 602 C C . ASP A 1 74 ? -2.603 7.657 9.722 1.00 91.94 74 ASP A C 1
ATOM 604 O O . ASP A 1 74 ? -3.289 8.631 9.410 1.00 91.94 74 ASP A O 1
ATOM 608 N N . ALA A 1 75 ? -1.919 6.958 8.814 1.00 92.12 75 ALA A N 1
ATOM 609 C CA . ALA A 1 75 ? -1.977 7.260 7.391 1.00 92.12 75 ALA A CA 1
ATOM 610 C C . ALA A 1 75 ? -3.399 7.100 6.827 1.00 92.12 75 ALA A C 1
ATOM 612 O O . ALA A 1 75 ? -3.881 7.980 6.116 1.00 92.12 75 ALA A O 1
ATOM 613 N N . ALA A 1 76 ? -4.096 6.012 7.167 1.00 91.56 76 ALA A N 1
ATOM 614 C CA . ALA A 1 76 ? -5.478 5.787 6.743 1.00 91.56 76 ALA A CA 1
ATOM 615 C C . ALA A 1 76 ? -6.445 6.858 7.285 1.00 91.56 76 ALA A C 1
ATOM 617 O O . ALA A 1 76 ? -7.330 7.306 6.556 1.00 91.56 76 ALA A O 1
ATOM 618 N N . LEU A 1 77 ? -6.256 7.314 8.530 1.00 90.06 77 LEU A N 1
ATOM 619 C CA . LEU A 1 77 ? -7.005 8.434 9.107 1.00 90.06 77 LEU A CA 1
ATOM 620 C C . LEU A 1 77 ? -6.802 9.720 8.303 1.00 90.06 77 LEU A C 1
ATOM 622 O O . LEU A 1 77 ? -7.786 10.342 7.906 1.00 90.06 77 LEU A O 1
ATOM 626 N N . GLN A 1 78 ? -5.548 10.069 7.999 1.00 88.81 78 GLN A N 1
ATOM 627 C CA . GLN A 1 78 ? -5.217 11.257 7.205 1.00 88.81 78 GLN A CA 1
ATOM 628 C C . GLN A 1 78 ? -5.864 11.209 5.818 1.00 88.81 78 GLN A C 1
ATOM 630 O O . GLN A 1 78 ? -6.458 12.193 5.383 1.00 88.81 78 GLN A O 1
ATOM 635 N N . ILE A 1 79 ? -5.811 10.054 5.148 1.00 88.00 79 ILE A N 1
ATOM 636 C CA . ILE A 1 79 ? -6.426 9.869 3.828 1.00 88.00 79 ILE A CA 1
ATOM 637 C C . ILE A 1 79 ? -7.951 10.022 3.897 1.00 88.00 79 ILE A C 1
ATOM 639 O O . ILE A 1 79 ? -8.537 10.650 3.015 1.00 88.00 79 ILE A O 1
ATOM 643 N N . ALA A 1 80 ? -8.590 9.467 4.932 1.00 86.81 80 ALA A N 1
ATOM 644 C CA . ALA A 1 80 ? -10.039 9.551 5.115 1.00 86.81 80 ALA A CA 1
ATOM 645 C C . ALA A 1 80 ? -10.529 10.976 5.411 1.00 86.81 80 ALA A C 1
ATOM 647 O O . ALA A 1 80 ? -11.662 11.317 5.081 1.00 86.81 80 ALA A O 1
ATOM 648 N N . GLU A 1 81 ? -9.713 11.779 6.096 1.00 83.31 81 GLU A N 1
ATOM 649 C CA . GLU A 1 81 ? -10.090 13.114 6.574 1.00 83.31 81 GLU A CA 1
ATOM 650 C C . GLU A 1 81 ? -9.725 14.219 5.582 1.00 83.31 81 GLU A C 1
ATOM 652 O O . GLU A 1 81 ? -10.449 15.210 5.485 1.00 83.31 81 GLU A O 1
ATOM 657 N N . ASN A 1 82 ? -8.638 14.058 4.821 1.00 71.12 82 ASN A N 1
ATOM 658 C CA . ASN A 1 82 ? -8.247 14.994 3.773 1.00 71.12 82 ASN A CA 1
ATOM 659 C C . ASN A 1 82 ? -7.266 14.352 2.772 1.00 71.12 82 ASN A C 1
ATOM 661 O O . ASN A 1 82 ? -6.065 14.232 3.035 1.00 71.12 82 ASN A O 1
ATOM 665 N N . SER A 1 83 ? -7.749 14.001 1.576 1.00 63.06 83 SER A N 1
ATOM 666 C CA . SER A 1 83 ? -6.945 13.320 0.548 1.00 63.06 83 SER A CA 1
ATOM 667 C C . SER A 1 83 ? -5.705 14.104 0.095 1.00 63.06 83 SER A C 1
ATOM 669 O O . SER A 1 83 ? -4.751 13.506 -0.391 1.00 63.06 83 SER A O 1
ATOM 671 N N . SER A 1 84 ? -5.691 15.428 0.269 1.00 59.25 84 SER A N 1
ATOM 672 C CA . SER A 1 84 ? -4.597 16.311 -0.163 1.00 59.25 84 SER A CA 1
ATOM 673 C C . SER A 1 84 ? -3.391 16.326 0.786 1.00 59.25 84 SER A C 1
ATOM 675 O O . SER A 1 84 ? -2.340 16.842 0.419 1.00 59.25 84 SER A O 1
ATOM 677 N N . LEU A 1 85 ? -3.532 15.790 2.005 1.00 55.78 85 LEU A N 1
ATOM 678 C CA . LEU A 1 85 ? -2.482 15.768 3.037 1.00 55.78 85 LEU A CA 1
ATOM 679 C C . LEU A 1 85 ? -1.843 14.392 3.220 1.00 55.78 85 LEU A C 1
ATOM 681 O O . LEU A 1 85 ? -0.955 14.237 4.053 1.00 55.78 85 LEU A O 1
ATOM 685 N N . SER A 1 86 ? -2.287 13.394 2.458 1.00 64.38 86 SER A N 1
ATOM 686 C CA . SER A 1 86 ? -1.747 12.041 2.551 1.00 64.38 86 SER A CA 1
ATOM 687 C C . SER A 1 86 ? -0.294 12.055 2.082 1.00 64.38 86 SER A C 1
ATOM 689 O O . SER A 1 86 ? -0.059 12.351 0.907 1.00 64.38 86 SER A O 1
ATOM 691 N N . PRO A 1 87 ? 0.690 11.776 2.955 1.00 75.31 87 PRO A N 1
ATOM 692 C CA . PRO A 1 87 ? 2.080 11.949 2.584 1.00 75.31 87 PRO A CA 1
ATOM 693 C C . PRO A 1 87 ? 2.447 10.905 1.532 1.00 75.31 87 PRO A C 1
ATOM 695 O O . PRO A 1 87 ? 2.577 9.713 1.824 1.00 75.31 87 PRO A O 1
ATOM 698 N N . LEU A 1 88 ? 2.585 11.369 0.290 1.00 86.75 88 LEU A N 1
ATOM 699 C CA . LEU A 1 88 ? 3.268 10.640 -0.763 1.00 86.75 88 LEU A CA 1
ATOM 700 C C . LEU A 1 88 ? 4.740 10.559 -0.365 1.00 86.75 88 LEU A C 1
ATOM 702 O O . LEU A 1 88 ? 5.406 11.577 -0.179 1.00 86.75 88 LEU A O 1
ATOM 706 N N . ILE A 1 89 ? 5.238 9.341 -0.218 1.00 90.62 89 ILE A N 1
ATOM 707 C CA . ILE A 1 89 ? 6.640 9.073 0.059 1.00 90.62 89 ILE A CA 1
ATOM 708 C C . ILE A 1 89 ? 7.294 8.691 -1.258 1.00 90.62 89 ILE A C 1
ATOM 710 O O . ILE A 1 89 ? 6.840 7.760 -1.921 1.00 90.62 89 ILE A O 1
ATOM 714 N N . THR A 1 90 ? 8.385 9.377 -1.590 1.00 91.69 90 THR A N 1
ATOM 715 C CA . THR A 1 90 ? 9.256 9.026 -2.712 1.00 91.69 90 THR A CA 1
ATOM 716 C C . THR A 1 90 ? 10.634 8.670 -2.175 1.00 91.69 90 THR A C 1
ATOM 718 O O . THR A 1 90 ? 11.194 9.409 -1.365 1.00 91.69 90 THR A O 1
ATOM 721 N N . ARG A 1 91 ? 11.195 7.544 -2.619 1.00 90.56 91 ARG A N 1
ATOM 722 C CA . ARG A 1 91 ? 12.586 7.167 -2.332 1.00 90.56 91 ARG A CA 1
ATOM 723 C C . ARG A 1 91 ? 13.314 6.887 -3.638 1.00 90.56 91 ARG A C 1
ATOM 725 O O . ARG A 1 91 ? 12.785 6.184 -4.496 1.00 90.56 91 ARG A O 1
ATOM 732 N N . SER A 1 92 ? 14.522 7.421 -3.759 1.00 88.44 92 SER A N 1
ATOM 733 C CA . SER A 1 92 ? 15.403 7.210 -4.908 1.00 88.44 92 SER A CA 1
ATOM 734 C C . SER A 1 92 ? 16.594 6.359 -4.491 1.00 88.44 92 SER A C 1
ATOM 736 O O . SER A 1 92 ? 17.153 6.540 -3.409 1.00 88.44 92 SER A O 1
ATOM 738 N N . PHE A 1 93 ? 16.998 5.452 -5.369 1.00 83.81 93 PHE A N 1
ATOM 739 C CA . PHE A 1 93 ? 18.113 4.543 -5.166 1.00 83.81 93 PHE A CA 1
ATOM 740 C C . PHE A 1 93 ? 19.062 4.654 -6.357 1.00 83.81 93 PHE A C 1
ATOM 742 O O . PHE A 1 93 ? 18.646 4.468 -7.499 1.00 83.81 93 PHE A O 1
ATOM 749 N N . SER A 1 94 ? 20.344 4.903 -6.077 1.00 77.44 94 SER A N 1
ATOM 750 C CA . SER A 1 94 ? 21.431 4.946 -7.076 1.00 77.44 94 SER A CA 1
ATOM 751 C C . SER A 1 94 ? 21.745 3.583 -7.701 1.00 77.44 94 SER A C 1
ATOM 753 O O . SER A 1 94 ? 22.562 3.460 -8.609 1.00 77.44 94 SER A O 1
ATOM 755 N N . LYS A 1 95 ? 21.129 2.526 -7.170 1.00 77.19 95 LYS A N 1
ATOM 756 C CA . LYS A 1 95 ? 21.111 1.189 -7.740 1.00 77.19 95 LYS A CA 1
ATOM 757 C C . LYS A 1 95 ? 19.795 0.535 -7.364 1.00 77.19 95 LYS A C 1
ATOM 759 O O . LYS A 1 95 ? 19.403 0.568 -6.198 1.00 77.19 95 LYS A O 1
ATOM 764 N N . ALA A 1 96 ? 19.135 -0.090 -8.328 1.00 69.31 96 ALA A N 1
ATOM 765 C CA . ALA A 1 96 ? 17.901 -0.805 -8.065 1.00 69.31 96 ALA A CA 1
ATOM 766 C C . ALA A 1 96 ? 18.112 -1.904 -7.023 1.00 69.31 96 ALA A C 1
ATOM 768 O O . ALA A 1 96 ? 18.857 -2.861 -7.240 1.00 69.31 96 ALA A O 1
ATOM 769 N N . LEU A 1 97 ? 17.414 -1.744 -5.899 1.00 68.75 97 LEU A N 1
ATOM 770 C CA . LEU A 1 97 ? 17.380 -2.713 -4.804 1.00 68.75 97 LEU A CA 1
ATOM 771 C C . LEU A 1 97 ? 16.647 -3.998 -5.209 1.00 68.75 97 LEU A C 1
ATOM 773 O O . LEU A 1 97 ? 16.943 -5.077 -4.709 1.00 68.75 97 LEU A O 1
ATOM 777 N N . LEU A 1 98 ? 15.733 -3.890 -6.174 1.00 71.44 98 LEU A N 1
ATOM 778 C CA . LEU A 1 98 ? 14.982 -4.995 -6.749 1.00 71.44 98 LEU A CA 1
ATOM 779 C C . LEU A 1 98 ? 15.106 -4.962 -8.277 1.00 71.44 98 LEU A C 1
ATOM 781 O O . LEU A 1 98 ? 14.795 -3.938 -8.886 1.00 71.44 98 LEU A O 1
ATOM 785 N N . PRO A 1 99 ? 15.516 -6.065 -8.935 1.00 75.38 99 PRO A N 1
ATOM 786 C CA . PRO A 1 99 ? 15.425 -6.171 -10.386 1.00 75.38 99 PRO A CA 1
ATOM 787 C C . PRO A 1 99 ? 13.976 -5.982 -10.845 1.00 75.38 99 PRO A C 1
ATOM 789 O O . PRO A 1 99 ? 13.084 -6.603 -10.267 1.00 75.38 99 PRO A O 1
ATOM 792 N N . ALA A 1 100 ? 13.755 -5.236 -11.932 1.00 77.94 100 ALA A N 1
ATOM 793 C CA . ALA A 1 100 ? 12.429 -4.989 -12.515 1.00 77.94 100 ALA A CA 1
ATOM 794 C C . ALA A 1 100 ? 11.559 -6.264 -12.603 1.00 77.94 100 ALA A C 1
ATOM 796 O O . ALA A 1 100 ? 10.448 -6.323 -12.087 1.00 77.94 100 ALA A O 1
ATOM 797 N N . LYS A 1 101 ? 12.140 -7.356 -13.118 1.00 81.62 101 LYS A N 1
ATOM 798 C CA . LYS A 1 101 ? 11.497 -8.679 -13.243 1.00 81.62 101 LYS A CA 1
ATOM 799 C C . LYS A 1 101 ? 11.019 -9.323 -11.931 1.00 81.62 101 LYS A C 1
ATOM 801 O O . LYS A 1 101 ? 10.272 -10.298 -11.974 1.00 81.62 101 LYS A O 1
ATOM 806 N N . LYS A 1 102 ? 11.502 -8.870 -10.769 1.00 86.19 102 LYS A N 1
ATOM 807 C CA . LYS A 1 102 ? 11.081 -9.383 -9.455 1.00 86.19 102 LYS A CA 1
ATOM 808 C C . LYS A 1 102 ? 9.896 -8.609 -8.878 1.00 86.19 102 LYS A C 1
ATOM 810 O O . LYS A 1 102 ? 9.187 -9.188 -8.061 1.00 86.19 102 LYS A O 1
ATOM 815 N N . ILE A 1 103 ? 9.643 -7.377 -9.3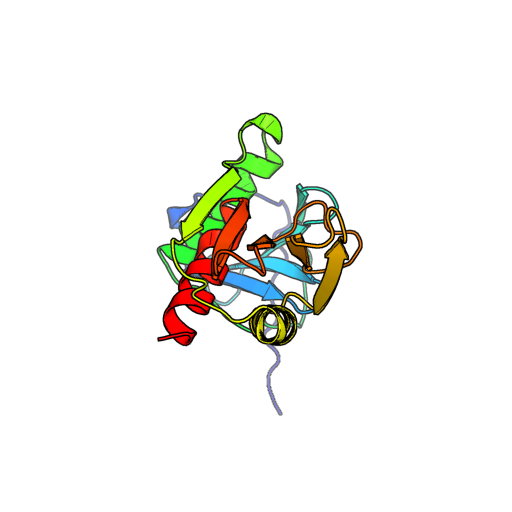28 1.00 85.00 103 ILE A N 1
ATOM 816 C CA . ILE A 1 103 ? 8.600 -6.505 -8.769 1.00 85.00 103 ILE A CA 1
ATOM 817 C C . ILE A 1 103 ? 7.222 -7.185 -8.750 1.00 85.00 103 ILE A C 1
ATOM 819 O O . ILE A 1 103 ? 6.619 -7.209 -7.677 1.00 85.00 103 ILE A O 1
ATOM 823 N N . PRO A 1 104 ? 6.742 -7.840 -9.830 1.00 87.06 104 PRO A N 1
ATOM 824 C CA . PRO A 1 104 ? 5.435 -8.496 -9.789 1.00 87.06 104 PRO A CA 1
ATOM 825 C C . PRO A 1 104 ? 5.323 -9.560 -8.688 1.00 87.06 104 PRO A C 1
ATOM 827 O O . PRO A 1 104 ? 4.321 -9.627 -7.979 1.00 87.06 104 PRO A O 1
ATOM 830 N N . LYS A 1 105 ? 6.381 -10.360 -8.490 1.00 87.06 105 LYS A N 1
ATOM 831 C CA . LYS A 1 105 ? 6.420 -11.382 -7.432 1.00 87.06 105 LYS A CA 1
ATOM 832 C C . LYS A 1 105 ? 6.473 -10.753 -6.041 1.00 87.06 105 LYS A C 1
ATOM 834 O O . LYS A 1 105 ? 5.772 -11.220 -5.148 1.00 87.06 105 LYS A O 1
ATOM 839 N N . THR A 1 106 ? 7.263 -9.693 -5.872 1.00 86.62 106 THR A N 1
ATOM 840 C CA . THR A 1 106 ? 7.343 -8.932 -4.619 1.00 86.62 106 THR A CA 1
ATOM 841 C C . THR A 1 106 ? 5.982 -8.341 -4.248 1.00 86.62 106 THR A C 1
ATOM 843 O O . THR A 1 106 ? 5.549 -8.436 -3.105 1.00 86.62 106 THR A O 1
ATOM 846 N N . CYS A 1 107 ? 5.245 -7.792 -5.210 1.00 87.00 107 CYS A N 1
ATOM 847 C CA . CYS A 1 107 ? 3.918 -7.243 -4.951 1.00 87.00 107 CYS A CA 1
ATOM 848 C C . CYS A 1 107 ? 2.921 -8.320 -4.513 1.00 87.00 107 CYS A C 1
ATOM 850 O O . CYS A 1 107 ? 2.239 -8.158 -3.499 1.00 87.00 107 CYS A O 1
ATOM 852 N N . GLN A 1 108 ? 2.928 -9.480 -5.171 1.00 83.75 108 GLN A N 1
ATOM 853 C CA . GLN A 1 108 ? 2.088 -10.609 -4.771 1.00 83.75 108 GLN A CA 1
ATOM 854 C C . GLN A 1 108 ? 2.425 -11.140 -3.368 1.00 83.75 108 GLN A C 1
ATOM 856 O O . GLN A 1 108 ? 1.509 -11.463 -2.606 1.00 83.75 108 GLN A O 1
ATOM 861 N N . SER A 1 109 ? 3.709 -11.210 -2.982 1.00 80.50 109 SER A N 1
ATOM 862 C CA . SER A 1 109 ? 4.094 -11.632 -1.624 1.00 80.50 109 SER A CA 1
ATOM 863 C C . SER A 1 109 ? 3.637 -10.646 -0.547 1.00 80.50 109 SER A C 1
ATOM 865 O O . SER A 1 109 ? 3.368 -11.048 0.582 1.00 80.50 109 SER A O 1
ATOM 867 N N . LEU A 1 110 ? 3.487 -9.373 -0.913 1.00 78.06 110 LEU A N 1
ATOM 868 C CA . LEU A 1 110 ? 2.952 -8.308 -0.065 1.00 78.06 110 LEU A CA 1
ATOM 869 C C . LEU A 1 110 ? 1.412 -8.268 -0.024 1.00 78.06 110 LEU A C 1
ATOM 871 O O . LEU A 1 110 ? 0.842 -7.461 0.705 1.00 78.06 110 LEU A O 1
ATOM 875 N N . GLY A 1 111 ? 0.726 -9.134 -0.779 1.00 78.75 111 GLY A N 1
ATOM 876 C CA . GLY A 1 111 ? -0.738 -9.136 -0.882 1.00 78.75 111 GLY A CA 1
ATOM 877 C C . GLY A 1 111 ? -1.303 -8.094 -1.855 1.00 78.75 111 GLY A C 1
ATOM 878 O O . GLY A 1 111 ? -2.513 -7.886 -1.870 1.00 78.75 111 GLY A O 1
ATOM 879 N N . LEU A 1 112 ? -0.447 -7.472 -2.673 1.00 88.00 112 LEU A N 1
ATOM 880 C CA . LEU A 1 112 ? -0.812 -6.573 -3.769 1.00 88.00 112 LEU A CA 1
ATOM 881 C C . LEU A 1 112 ? -0.897 -7.393 -5.060 1.00 88.00 112 LEU A C 1
ATOM 883 O O . LEU A 1 112 ? 0.110 -7.714 -5.692 1.00 88.00 112 LEU A O 1
ATOM 887 N N . THR A 1 113 ? -2.100 -7.828 -5.393 1.00 85.38 113 THR A N 1
ATOM 888 C CA . THR A 1 113 ? -2.371 -8.825 -6.439 1.00 85.38 113 THR A CA 1
ATOM 889 C C . THR A 1 113 ? -2.546 -8.225 -7.821 1.00 85.38 113 THR A C 1
ATOM 891 O O . THR A 1 113 ? -2.282 -8.910 -8.809 1.00 85.38 113 THR A O 1
ATOM 894 N N . THR A 1 114 ? -2.965 -6.966 -7.902 1.00 91.56 114 THR A N 1
ATOM 895 C CA . THR A 1 114 ? -3.070 -6.247 -9.164 1.00 91.56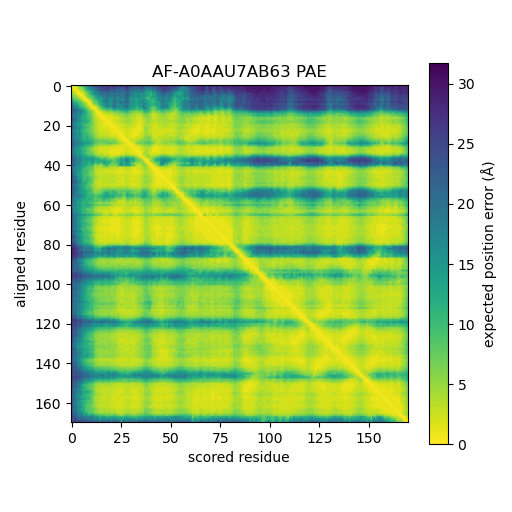 114 THR A CA 1
ATOM 896 C C . THR A 1 114 ? -1.729 -5.595 -9.456 1.00 91.56 114 THR A C 1
ATOM 898 O O . THR A 1 114 ? -1.298 -4.691 -8.740 1.00 91.56 114 THR A O 1
ATOM 901 N N . VAL A 1 115 ? -1.068 -6.057 -10.513 1.00 92.31 115 VAL A N 1
ATOM 902 C CA . VAL A 1 115 ? 0.195 -5.497 -10.997 1.00 92.31 115 VAL A CA 1
ATOM 903 C C . VAL A 1 115 ? -0.013 -5.019 -12.424 1.00 92.31 115 VAL A C 1
ATOM 905 O O . VAL A 1 115 ? -0.546 -5.764 -13.244 1.00 92.31 115 VAL A O 1
ATOM 908 N N . PHE A 1 116 ? 0.417 -3.799 -12.718 1.00 91.69 116 PHE A N 1
ATOM 909 C CA . PHE A 1 116 ? 0.365 -3.231 -14.060 1.00 91.69 116 PHE A CA 1
ATOM 910 C C . PHE A 1 116 ? 1.699 -2.589 -14.426 1.00 91.69 116 PHE A C 1
ATOM 912 O O . PHE A 1 116 ? 2.484 -2.204 -13.559 1.00 91.69 116 PHE A O 1
ATOM 919 N N . GLU A 1 117 ? 1.943 -2.478 -15.723 1.00 91.50 117 GLU A N 1
ATOM 920 C CA . GLU A 1 117 ? 3.128 -1.849 -16.290 1.00 91.50 117 GLU A CA 1
ATOM 921 C C . GLU A 1 117 ? 2.698 -0.620 -17.088 1.00 91.50 117 GLU A C 1
ATOM 923 O O . GLU A 1 117 ? 1.708 -0.657 -17.820 1.00 91.50 117 GLU A O 1
ATOM 928 N N . ILE A 1 118 ? 3.418 0.484 -16.907 1.00 88.00 118 ILE A N 1
ATOM 929 C CA . ILE A 1 118 ? 3.266 1.699 -17.697 1.00 88.00 118 ILE A CA 1
ATOM 930 C C . ILE A 1 118 ? 4.570 1.905 -18.456 1.00 88.00 118 ILE A C 1
ATOM 932 O O . ILE A 1 118 ? 5.616 2.195 -17.868 1.00 88.00 118 ILE A O 1
ATOM 936 N N . GLU A 1 119 ? 4.478 1.789 -19.773 1.00 80.06 119 GLU A N 1
ATOM 937 C CA . GLU A 1 119 ? 5.542 2.161 -20.694 1.00 80.06 119 GLU A CA 1
ATOM 938 C C . GLU A 1 119 ? 5.402 3.655 -21.008 1.00 80.06 119 GLU A C 1
ATOM 940 O O . GLU A 1 119 ? 4.489 4.074 -21.718 1.00 80.06 119 GLU A O 1
ATOM 945 N N . SER A 1 120 ? 6.272 4.482 -20.424 1.00 70.75 120 SER A N 1
ATOM 946 C CA . SER A 1 120 ? 6.270 5.934 -20.661 1.00 70.75 120 SER A CA 1
ATOM 947 C C . SER A 1 120 ? 7.406 6.401 -21.573 1.00 70.75 120 SER A C 1
ATOM 949 O O . SER A 1 120 ? 7.279 7.429 -22.230 1.00 70.75 120 SER A O 1
ATOM 951 N N . ASP A 1 121 ? 8.526 5.677 -21.580 1.00 84.00 121 ASP A N 1
ATOM 952 C CA . ASP A 1 121 ? 9.751 5.988 -22.325 1.00 84.00 121 ASP A CA 1
ATOM 953 C C . ASP A 1 121 ? 10.503 4.668 -22.601 1.00 84.00 121 ASP A C 1
ATOM 955 O O . ASP A 1 121 ? 10.478 3.792 -21.735 1.00 84.00 121 ASP A O 1
ATOM 959 N N . PRO A 1 122 ? 11.187 4.496 -23.752 1.00 83.31 122 PRO A N 1
ATOM 960 C CA . PRO A 1 122 ? 11.949 3.280 -24.056 1.00 83.31 122 PRO A CA 1
ATOM 961 C C . PRO A 1 122 ? 12.948 2.843 -22.973 1.00 83.31 122 PRO A C 1
ATOM 963 O O . PRO A 1 122 ? 13.221 1.652 -22.831 1.00 83.31 122 PRO A O 1
ATOM 966 N N . ASP A 1 123 ? 13.500 3.788 -22.208 1.00 86.56 123 ASP A N 1
ATOM 967 C CA . ASP A 1 123 ? 14.508 3.522 -21.182 1.00 86.56 123 ASP A CA 1
ATOM 968 C C . ASP A 1 123 ? 13.937 3.488 -19.752 1.00 86.56 123 ASP A C 1
ATOM 970 O O . ASP A 1 123 ? 14.706 3.295 -18.796 1.00 86.56 123 ASP A O 1
ATOM 974 N N . ILE A 1 124 ? 12.620 3.680 -19.588 1.00 88.25 124 ILE A N 1
ATOM 975 C CA . ILE A 1 124 ? 11.932 3.730 -18.293 1.00 88.25 124 ILE A CA 1
ATOM 976 C C . ILE A 1 124 ? 10.783 2.727 -18.269 1.00 88.25 124 ILE A C 1
ATOM 978 O O . ILE A 1 124 ? 9.833 2.829 -19.037 1.00 88.25 124 ILE A O 1
ATOM 982 N N . ILE A 1 125 ? 10.828 1.819 -17.297 1.00 88.75 125 ILE A N 1
ATOM 983 C CA . ILE A 1 125 ? 9.696 0.946 -16.984 1.00 88.75 125 ILE A CA 1
ATOM 984 C C . ILE A 1 125 ? 9.113 1.377 -15.646 1.00 88.75 125 ILE A C 1
ATOM 986 O O . ILE A 1 125 ? 9.855 1.531 -14.670 1.00 88.75 125 ILE A O 1
ATOM 990 N N . VAL A 1 126 ? 7.792 1.541 -15.585 1.00 91.31 126 VAL A N 1
ATOM 991 C CA . VAL A 1 126 ? 7.080 1.784 -14.331 1.00 91.31 126 VAL A CA 1
ATOM 992 C C . VAL A 1 126 ? 6.160 0.609 -14.022 1.00 91.31 126 VAL A C 1
ATOM 994 O O . VAL A 1 126 ? 5.249 0.318 -14.786 1.00 91.31 126 VAL A O 1
ATOM 997 N N . PHE A 1 127 ? 6.358 -0.035 -12.874 1.00 92.06 127 PHE A N 1
ATOM 998 C CA . PHE A 1 127 ? 5.451 -1.051 -12.343 1.00 92.06 127 PHE A CA 1
ATOM 999 C C . PHE A 1 127 ? 4.584 -0.459 -11.238 1.00 92.06 127 PHE A C 1
ATOM 1001 O O . PHE A 1 127 ? 5.102 0.115 -10.282 1.00 92.06 127 PHE A O 1
ATOM 1008 N N . GLY A 1 128 ? 3.273 -0.633 -11.337 1.00 93.25 128 GLY A N 1
ATOM 1009 C CA . GLY A 1 128 ? 2.329 -0.302 -10.279 1.00 93.25 128 GLY A CA 1
ATOM 1010 C C . GLY A 1 128 ? 1.803 -1.554 -9.592 1.00 93.25 128 GLY A C 1
ATOM 1011 O O . GLY A 1 128 ? 1.510 -2.551 -10.247 1.00 93.25 128 GLY A O 1
ATOM 1012 N N . CYS A 1 129 ? 1.676 -1.495 -8.269 1.00 93.06 129 CYS A N 1
ATOM 1013 C CA . CYS A 1 129 ? 1.147 -2.578 -7.451 1.00 93.06 129 CYS A CA 1
ATOM 1014 C C . CYS A 1 129 ? -0.002 -2.089 -6.577 1.00 93.06 129 CYS A C 1
ATOM 1016 O O . CYS A 1 129 ? 0.164 -1.186 -5.755 1.00 93.06 129 CYS A O 1
ATOM 1018 N N . GLN A 1 130 ? -1.161 -2.713 -6.745 1.00 92.56 130 GLN A N 1
ATOM 1019 C CA . GLN A 1 130 ? -2.406 -2.393 -6.062 1.00 92.56 130 GLN A CA 1
ATOM 1020 C C . GLN A 1 130 ? -2.970 -3.62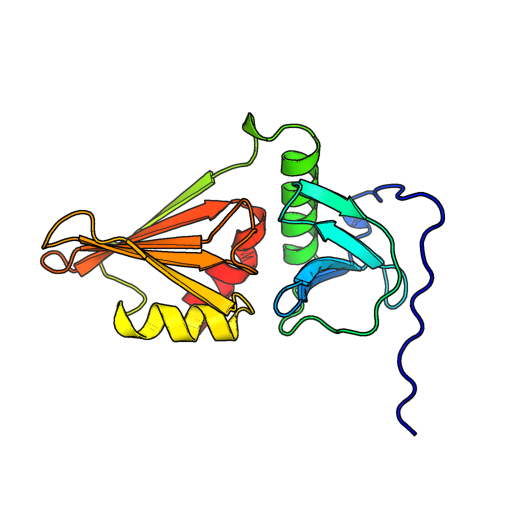4 -5.365 1.00 92.56 130 GLN A C 1
ATOM 1022 O O . GLN A 1 130 ? -2.685 -4.766 -5.724 1.00 92.56 130 GLN A O 1
ATOM 1027 N N . VAL A 1 131 ? -3.820 -3.382 -4.371 1.00 89.12 131 VAL A N 1
ATOM 1028 C CA . VAL A 1 131 ? -4.562 -4.464 -3.716 1.00 89.12 131 VAL A CA 1
ATOM 1029 C C . VAL A 1 131 ? -5.651 -5.019 -4.636 1.00 89.12 131 VAL A C 1
ATOM 1031 O O . VAL A 1 131 ? -5.911 -6.213 -4.616 1.00 89.12 131 VAL A O 1
ATOM 1034 N N . LYS A 1 132 ? -6.278 -4.154 -5.436 1.00 89.31 132 LYS A N 1
ATOM 1035 C CA . LYS A 1 132 ? -7.291 -4.463 -6.457 1.00 89.31 132 LYS A CA 1
ATOM 1036 C C . LYS A 1 132 ? -7.277 -3.379 -7.532 1.00 89.31 132 LYS A C 1
ATOM 1038 O O . LYS A 1 132 ? -6.915 -2.247 -7.216 1.00 89.31 132 LYS A O 1
ATOM 1043 N N . GLU A 1 133 ? -7.732 -3.689 -8.743 1.00 88.31 133 GLU A N 1
ATOM 1044 C CA . GLU A 1 133 ? -7.767 -2.755 -9.889 1.00 88.31 133 GLU A CA 1
ATOM 1045 C C . GLU A 1 133 ? -8.516 -1.448 -9.602 1.00 88.31 133 GLU A C 1
ATOM 1047 O O . GLU A 1 133 ? -8.160 -0.392 -10.114 1.00 88.31 133 GLU A O 1
ATOM 1052 N N . THR A 1 134 ? -9.526 -1.495 -8.736 1.00 89.06 134 THR A N 1
ATOM 1053 C CA . THR A 1 134 ? -10.331 -0.330 -8.349 1.00 89.06 134 THR A CA 1
ATOM 1054 C C . THR A 1 134 ? -9.701 0.516 -7.237 1.00 89.06 134 THR A C 1
ATOM 1056 O O . THR A 1 134 ? -10.236 1.576 -6.904 1.00 89.06 134 THR A O 1
ATOM 1059 N N . SER A 1 135 ? -8.571 0.079 -6.663 1.00 89.56 135 SER A N 1
ATOM 1060 C CA . SER A 1 135 ? -7.911 0.795 -5.565 1.00 89.56 135 SER A CA 1
ATOM 1061 C C . SER A 1 135 ? -7.488 2.185 -6.027 1.00 89.56 135 SER A C 1
ATOM 1063 O O . SER A 1 135 ? -6.800 2.331 -7.035 1.00 89.56 135 SER A O 1
ATOM 1065 N N . ARG A 1 136 ? -7.790 3.220 -5.240 1.00 89.00 136 ARG A N 1
ATOM 1066 C CA . ARG A 1 136 ? -7.399 4.606 -5.564 1.00 89.00 136 ARG A CA 1
ATOM 1067 C C . ARG A 1 136 ? -5.925 4.918 -5.322 1.00 89.00 136 ARG A C 1
ATOM 1069 O O . ARG A 1 136 ? -5.496 6.051 -5.514 1.00 89.00 136 ARG A O 1
ATOM 1076 N N . SER A 1 137 ? -5.152 3.948 -4.850 1.00 89.69 137 SER A N 1
ATOM 1077 C CA . SER A 1 137 ? -3.730 4.110 -4.578 1.00 89.69 137 SER A CA 1
ATOM 1078 C C . SER A 1 137 ? -2.949 2.849 -4.926 1.00 89.69 137 SER A C 1
ATOM 1080 O O . SER A 1 137 ? -3.512 1.755 -5.005 1.00 89.69 137 SER A O 1
ATOM 1082 N N . ALA A 1 138 ? -1.657 3.037 -5.190 1.00 92.69 138 ALA A N 1
ATOM 1083 C CA . ALA A 1 138 ? -0.723 2.005 -5.610 1.00 92.69 138 ALA A CA 1
ATOM 1084 C C . ALA A 1 138 ? 0.673 2.288 -5.039 1.00 92.69 138 ALA A C 1
ATOM 1086 O O . ALA A 1 138 ? 0.992 3.425 -4.678 1.00 92.69 138 ALA A O 1
ATOM 1087 N N . ILE A 1 139 ? 1.514 1.257 -5.016 1.00 93.81 139 ILE A N 1
ATOM 1088 C CA . ILE A 1 139 ? 2.967 1.399 -4.914 1.00 93.81 139 ILE A CA 1
ATOM 1089 C C . ILE A 1 139 ? 3.521 1.435 -6.336 1.00 93.81 139 ILE A C 1
ATOM 1091 O O . ILE A 1 139 ? 3.321 0.489 -7.094 1.00 93.81 139 ILE A O 1
ATOM 1095 N N . MET A 1 140 ? 4.214 2.512 -6.686 1.00 93.81 140 MET A N 1
ATOM 1096 C CA . MET A 1 140 ? 4.781 2.738 -8.011 1.00 93.81 140 MET A CA 1
ATOM 1097 C C . MET A 1 140 ? 6.293 2.558 -7.959 1.00 93.81 140 MET A C 1
ATOM 1099 O O . MET A 1 140 ? 6.962 3.205 -7.159 1.00 93.81 140 MET A O 1
ATOM 1103 N N . TRP A 1 141 ? 6.832 1.715 -8.830 1.00 91.50 141 TRP A N 1
ATOM 1104 C CA . TRP A 1 141 ? 8.255 1.437 -8.973 1.00 91.50 141 TRP A CA 1
ATOM 1105 C C . TRP A 1 141 ? 8.707 1.881 -10.353 1.00 91.50 141 TRP A C 1
ATOM 1107 O O . TRP A 1 141 ? 8.287 1.309 -11.351 1.00 91.50 141 TRP A O 1
ATOM 1117 N N . LYS A 1 142 ? 9.581 2.874 -10.422 1.00 90.81 142 LYS A N 1
ATOM 1118 C CA . LYS A 1 142 ? 10.160 3.373 -11.665 1.00 90.81 142 LYS A CA 1
ATOM 1119 C C . LYS A 1 142 ? 11.597 2.884 -11.775 1.00 90.81 142 LYS A C 1
ATOM 1121 O O . LYS A 1 142 ? 12.391 3.082 -10.860 1.00 90.81 142 LYS A O 1
ATOM 1126 N N . TYR A 1 143 ? 11.931 2.258 -12.895 1.00 86.69 143 TYR A N 1
ATOM 1127 C CA . TYR A 1 143 ? 13.255 1.714 -13.169 1.00 86.69 143 TYR A CA 1
ATOM 1128 C C . TYR A 1 143 ? 13.831 2.316 -14.442 1.00 86.69 143 TYR A C 1
ATOM 1130 O O . TYR A 1 143 ? 13.175 2.318 -15.483 1.00 86.69 143 TYR A O 1
ATOM 1138 N N . HIS A 1 144 ? 15.075 2.783 -14.365 1.00 86.12 144 HIS A N 1
ATOM 1139 C CA . HIS A 1 144 ? 15.795 3.298 -15.519 1.00 86.12 144 HIS A CA 1
ATOM 1140 C C . HIS A 1 144 ? 16.764 2.235 -16.045 1.00 86.12 144 HIS A C 1
ATOM 1142 O O . HIS A 1 144 ? 17.802 1.962 -15.438 1.00 86.12 144 HIS A O 1
ATOM 1148 N N . GLN A 1 145 ? 16.450 1.654 -17.205 1.00 77.31 145 GLN A N 1
ATOM 1149 C CA . GLN A 1 145 ? 17.156 0.479 -17.729 1.00 77.31 145 GLN A CA 1
ATOM 1150 C C . GLN A 1 145 ? 18.656 0.719 -17.950 1.00 77.31 145 GLN A C 1
ATOM 1152 O O . GLN A 1 145 ? 19.472 -0.163 -17.693 1.00 77.31 145 GLN A O 1
ATOM 1157 N N . ARG A 1 146 ? 19.037 1.925 -18.392 1.00 77.75 146 ARG A N 1
ATOM 1158 C CA . ARG A 1 146 ? 20.434 2.264 -18.716 1.00 77.75 146 ARG A CA 1
ATOM 1159 C C . ARG A 1 146 ? 21.262 2.719 -17.522 1.00 77.75 146 ARG A C 1
ATOM 1161 O O . ARG A 1 146 ? 22.470 2.514 -17.510 1.00 77.75 146 ARG A O 1
ATOM 1168 N N . LYS A 1 147 ? 20.629 3.363 -16.540 1.00 75.75 147 LYS A N 1
ATOM 1169 C CA . LYS A 1 147 ? 21.323 3.956 -15.385 1.00 75.75 147 LYS A CA 1
ATOM 1170 C C . LYS A 1 147 ? 21.313 3.052 -14.159 1.00 75.75 147 LYS A C 1
ATOM 1172 O O . LYS A 1 147 ? 22.062 3.293 -13.227 1.00 75.75 147 LYS A O 1
ATOM 1177 N N . SER A 1 148 ? 20.504 1.988 -14.175 1.00 71.94 148 SER A N 1
ATOM 1178 C CA . SER A 1 148 ? 20.246 1.127 -13.013 1.00 71.94 148 SER A CA 1
ATOM 1179 C C . SER A 1 148 ? 19.671 1.865 -11.798 1.00 71.94 148 SER A C 1
ATOM 1181 O O . SER A 1 148 ? 19.579 1.261 -10.729 1.00 71.94 148 SER A O 1
ATOM 1183 N N . ASP A 1 149 ? 19.244 3.117 -11.961 1.00 82.94 149 ASP A N 1
ATOM 1184 C CA . ASP A 1 149 ? 18.560 3.894 -10.935 1.00 82.94 149 ASP A CA 1
ATOM 1185 C C . ASP A 1 149 ? 17.123 3.395 -10.771 1.00 82.94 149 ASP A C 1
ATOM 1187 O O . ASP A 1 149 ? 16.465 2.986 -11.739 1.00 82.94 149 ASP A O 1
ATOM 1191 N N . ALA A 1 150 ? 16.629 3.448 -9.537 1.00 86.06 150 ALA A N 1
ATOM 1192 C CA . ALA A 1 150 ? 15.243 3.138 -9.227 1.00 86.06 150 ALA A CA 1
ATOM 1193 C C . ALA A 1 150 ? 14.626 4.213 -8.339 1.00 86.06 150 ALA A C 1
ATOM 1195 O O . ALA A 1 150 ? 15.268 4.750 -7.439 1.00 86.06 150 ALA A O 1
ATOM 1196 N N . GLU A 1 151 ? 13.350 4.477 -8.560 1.00 91.12 151 GLU A N 1
ATOM 1197 C CA . GLU A 1 151 ? 12.526 5.312 -7.698 1.00 91.12 151 GLU A CA 1
ATOM 1198 C C . GLU A 1 151 ? 11.307 4.501 -7.272 1.00 91.12 151 GLU A C 1
ATOM 1200 O O . GLU A 1 151 ? 10.759 3.719 -8.049 1.00 91.12 151 GLU A O 1
ATOM 1205 N N . ILE A 1 152 ? 10.868 4.689 -6.035 1.00 92.56 152 ILE A N 1
ATOM 1206 C CA . ILE A 1 152 ? 9.602 4.154 -5.548 1.00 92.56 152 ILE A CA 1
ATOM 1207 C C . ILE A 1 152 ? 8.759 5.302 -5.000 1.00 92.56 152 ILE A C 1
ATOM 1209 O O . ILE A 1 152 ? 9.283 6.164 -4.294 1.00 92.56 152 ILE A O 1
ATOM 1213 N N . ALA A 1 153 ? 7.469 5.309 -5.321 1.00 94.12 153 ALA A N 1
ATOM 1214 C CA . ALA A 1 153 ? 6.500 6.279 -4.832 1.00 94.12 153 ALA A CA 1
ATOM 1215 C C . ALA A 1 153 ? 5.251 5.568 -4.298 1.00 94.12 153 ALA A C 1
ATOM 1217 O O . ALA A 1 153 ? 4.726 4.661 -4.943 1.00 94.12 153 ALA A O 1
ATOM 1218 N N . TYR A 1 154 ? 4.781 5.948 -3.112 1.00 94.25 154 TYR A N 1
ATOM 1219 C CA . TYR A 1 154 ? 3.641 5.301 -2.457 1.00 94.25 154 TYR A CA 1
ATOM 1220 C C . TYR A 1 154 ? 3.031 6.192 -1.371 1.00 94.25 154 TYR A C 1
ATOM 1222 O O . TYR A 1 154 ? 3.708 7.041 -0.795 1.00 94.25 154 TYR A O 1
ATOM 1230 N N . LEU A 1 155 ? 1.751 5.987 -1.055 1.00 92.56 155 LEU A N 1
ATOM 1231 C CA . LEU A 1 155 ? 1.141 6.610 0.125 1.00 92.56 155 LEU A CA 1
ATOM 1232 C C . LEU A 1 155 ? 1.717 6.004 1.405 1.00 92.56 155 LEU A C 1
ATOM 1234 O O . LEU A 1 155 ? 1.912 4.792 1.472 1.00 92.56 155 LEU A O 1
ATOM 1238 N N . SER A 1 156 ? 1.907 6.816 2.444 1.00 91.94 156 SER A N 1
ATOM 1239 C CA . SER A 1 156 ? 2.474 6.397 3.737 1.00 91.94 156 SER A CA 1
ATOM 1240 C C . SER A 1 156 ? 1.837 5.151 4.369 1.00 91.94 156 SER A C 1
ATOM 1242 O O . SER A 1 156 ? 2.530 4.407 5.060 1.00 91.94 156 SER A O 1
ATOM 1244 N N . LEU A 1 157 ? 0.567 4.847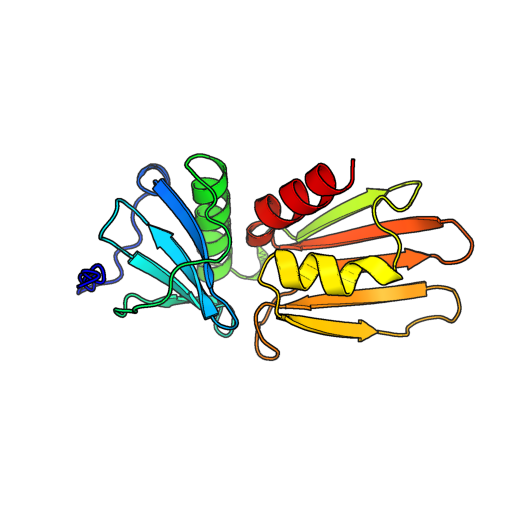 4.071 1.00 92.12 157 LEU A N 1
ATOM 1245 C CA . LEU A 1 157 ? -0.109 3.616 4.506 1.00 92.12 157 LEU A CA 1
ATOM 1246 C C . LEU A 1 157 ? 0.604 2.333 4.032 1.00 92.12 157 LEU A C 1
ATOM 1248 O O . LEU A 1 157 ? 0.501 1.291 4.674 1.00 92.12 157 LEU A O 1
ATOM 1252 N N . TYR A 1 158 ? 1.328 2.400 2.911 1.00 93.00 158 TYR A N 1
ATOM 1253 C CA . TYR A 1 158 ? 2.090 1.288 2.343 1.00 93.00 158 TYR A CA 1
ATOM 1254 C C . TYR A 1 158 ? 3.505 1.185 2.913 1.00 93.00 158 TYR A C 1
ATOM 1256 O O . TYR A 1 158 ? 4.211 0.232 2.590 1.00 93.00 158 TYR A O 1
ATOM 1264 N N . GLN A 1 159 ? 3.944 2.136 3.747 1.00 92.75 159 GLN A N 1
ATOM 1265 C CA . GLN A 1 159 ? 5.336 2.201 4.186 1.00 92.75 159 GLN A CA 1
ATOM 1266 C C . GLN A 1 159 ? 5.838 0.890 4.811 1.00 92.75 159 GLN A C 1
ATOM 1268 O O . GLN A 1 159 ? 6.876 0.420 4.353 1.00 92.75 159 GLN A O 1
ATOM 1273 N N . PRO A 1 160 ? 5.122 0.234 5.744 1.00 92.38 160 PRO A N 1
ATOM 1274 C CA . PRO A 1 160 ? 5.614 -1.026 6.302 1.00 92.38 160 PRO A CA 1
ATOM 1275 C C . PRO A 1 160 ? 5.727 -2.166 5.282 1.00 92.38 160 PRO A C 1
ATOM 1277 O O . PRO A 1 160 ? 6.610 -3.010 5.398 1.00 92.38 160 PRO A O 1
ATOM 1280 N N . LEU A 1 161 ? 4.878 -2.191 4.244 1.00 90.00 161 LEU A N 1
ATOM 1281 C CA . LEU A 1 161 ? 5.020 -3.163 3.151 1.00 90.00 161 LEU A CA 1
ATOM 1282 C C . LEU A 1 161 ? 6.285 -2.905 2.340 1.00 90.00 161 LEU A C 1
ATOM 1284 O O . LEU A 1 161 ? 6.990 -3.849 2.000 1.00 90.00 161 LEU A O 1
ATOM 1288 N N . VAL A 1 162 ? 6.549 -1.637 2.019 1.00 90.81 162 VAL A N 1
ATOM 1289 C CA . VAL A 1 162 ? 7.742 -1.240 1.270 1.00 90.81 162 VAL A CA 1
ATOM 1290 C C . VAL A 1 162 ? 8.995 -1.553 2.070 1.00 90.81 162 VAL A C 1
ATOM 1292 O O . VAL A 1 162 ? 9.902 -2.174 1.529 1.00 90.81 162 VAL A O 1
ATOM 1295 N N . ASP A 1 163 ? 9.034 -1.167 3.344 1.00 90.62 163 ASP A N 1
ATOM 1296 C CA . ASP A 1 163 ? 10.178 -1.416 4.221 1.00 90.62 163 ASP A CA 1
ATOM 1297 C C . ASP A 1 163 ? 10.466 -2.928 4.290 1.00 90.62 163 ASP A C 1
ATOM 1299 O O . ASP A 1 163 ? 11.581 -3.350 3.991 1.00 90.62 163 ASP A O 1
ATOM 1303 N N . ALA A 1 164 ? 9.439 -3.758 4.497 1.00 86.12 164 ALA A N 1
ATOM 1304 C CA . ALA A 1 164 ? 9.603 -5.210 4.527 1.00 86.12 164 ALA A CA 1
ATOM 1305 C C . ALA A 1 164 ? 10.022 -5.817 3.170 1.00 86.12 164 ALA A C 1
ATOM 1307 O O . ALA A 1 164 ? 10.786 -6.775 3.130 1.00 86.12 164 ALA A O 1
ATOM 1308 N N . ALA A 1 165 ? 9.547 -5.277 2.042 1.00 84.88 165 ALA A N 1
ATOM 1309 C CA . ALA A 1 165 ? 9.972 -5.729 0.715 1.00 84.88 165 ALA A CA 1
ATOM 1310 C C . ALA A 1 165 ? 11.439 -5.399 0.418 1.00 84.88 165 ALA A C 1
ATOM 1312 O O . ALA A 1 165 ? 12.119 -6.158 -0.275 1.00 84.88 165 ALA A O 1
ATOM 1313 N N . LEU A 1 166 ? 11.914 -4.255 0.912 1.00 83.69 166 LEU A N 1
ATOM 1314 C CA . LEU A 1 166 ? 13.303 -3.843 0.767 1.00 83.69 166 LEU A CA 1
ATOM 1315 C C . LEU A 1 166 ? 14.218 -4.641 1.700 1.00 83.69 166 LEU A C 1
ATOM 1317 O O . LEU A 1 166 ? 15.287 -5.033 1.254 1.00 83.69 166 LEU A O 1
ATOM 1321 N N . GLU A 1 167 ? 13.796 -4.935 2.932 1.00 81.62 167 GLU A N 1
ATOM 1322 C CA . GLU A 1 167 ? 14.534 -5.803 3.865 1.00 81.62 167 GLU A CA 1
ATOM 1323 C C . GLU A 1 167 ? 14.677 -7.235 3.335 1.00 81.62 167 GLU A C 1
ATOM 1325 O O . GLU A 1 167 ? 15.791 -7.744 3.291 1.00 81.62 167 GLU A O 1
ATOM 1330 N N . ASP A 1 168 ? 13.593 -7.842 2.830 1.00 68.50 168 ASP A N 1
ATOM 1331 C CA . ASP A 1 168 ? 13.594 -9.195 2.235 1.00 68.50 168 ASP A CA 1
ATOM 1332 C C . ASP A 1 168 ? 14.474 -9.299 0.955 1.00 68.50 168 ASP A C 1
ATOM 1334 O O . ASP A 1 168 ? 14.648 -10.384 0.391 1.00 68.50 168 ASP A O 1
ATOM 1338 N N . SER A 1 169 ? 14.991 -8.173 0.445 1.00 58.59 169 SER A N 1
ATOM 1339 C CA . SER A 1 169 ? 15.837 -8.102 -0.756 1.00 58.59 169 SER A CA 1
ATOM 1340 C C . SER A 1 169 ? 17.345 -8.109 -0.468 1.00 58.59 169 SER A C 1
ATOM 1342 O O . SER A 1 169 ? 18.124 -8.194 -1.426 1.00 58.59 169 SER A O 1
ATOM 1344 N N . PHE A 1 170 ? 17.745 -8.029 0.807 1.00 45.03 170 PHE A N 1
ATOM 1345 C CA . PHE A 1 170 ? 19.130 -8.120 1.289 1.00 45.03 170 PHE A CA 1
ATOM 1346 C C . PHE A 1 170 ? 19.398 -9.461 1.979 1.00 45.03 170 PHE A C 1
ATOM 1348 O O . PHE A 1 170 ? 20.565 -9.910 1.902 1.00 45.03 170 PHE A O 1
#